Protein AF-A0A3D4QQ35-F1 (afdb_monomer_lite)

Secondary structure (DSSP, 8-state):
----SSPPP--TT---HHHHHHHHHHHTSPEEEEEE--HHHHHHHHHHHHHHH-PEEEEE-SSSEEEEE--TTTS-HHHHHHHHHHHHHHS-GGG--SEEE-

Sequence (102 aa):
GIQLEDSFPVYPNGFPPEVMDAFHQAVNNYSLWNKPASGSEIINVLGDEHVKTGKVIVYTSADSVFQIAAHEDIIPLDDLYRYCKAARNILQGKHGVGRVIA

pLDDT: mean 92.41, std 8.76, range [55.41, 98.0]

Structure (mmCIF, N/CA/C/O backbone):
data_AF-A0A3D4QQ35-F1
#
_entry.id   AF-A0A3D4QQ35-F1
#
loop_
_atom_site.group_PDB
_atom_site.id
_atom_site.type_symbol
_atom_site.label_atom_id
_atom_site.label_alt_id
_atom_site.label_comp_id
_atom_site.label_asym_id
_atom_site.label_entity_id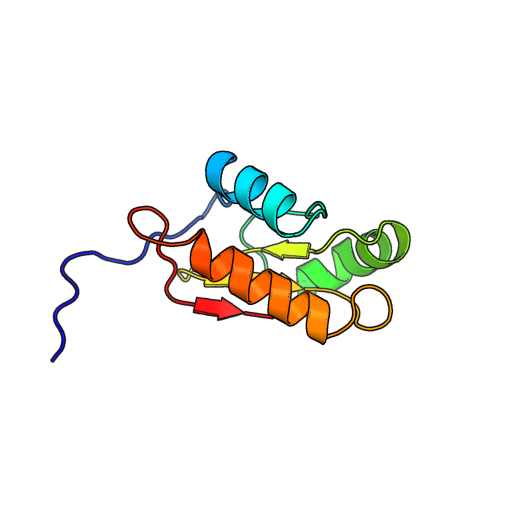
_atom_site.label_seq_id
_atom_site.pdbx_PDB_ins_code
_atom_site.Cartn_x
_atom_site.Cartn_y
_atom_site.Cartn_z
_atom_site.occupancy
_atom_site.B_iso_or_equiv
_atom_site.auth_seq_id
_atom_site.auth_comp_id
_atom_site.auth_asym_id
_atom_site.auth_atom_id
_atom_site.pdbx_PDB_model_num
ATOM 1 N N . GLY A 1 1 ? 14.303 -20.634 -21.498 1.00 55.41 1 GLY A N 1
ATOM 2 C CA . GLY A 1 1 ? 14.208 -19.678 -20.380 1.00 55.41 1 GLY A CA 1
ATOM 3 C C . GLY A 1 1 ? 13.535 -18.431 -20.894 1.00 55.41 1 GLY A C 1
ATOM 4 O O . GLY A 1 1 ? 13.768 -18.092 -22.045 1.00 55.41 1 GLY A O 1
ATOM 5 N N . ILE A 1 2 ? 12.668 -17.803 -20.105 1.00 61.53 2 ILE A N 1
ATOM 6 C CA . ILE A 1 2 ? 12.076 -16.514 -20.482 1.00 61.53 2 ILE A CA 1
ATOM 7 C C . ILE A 1 2 ? 13.148 -15.449 -20.231 1.00 61.53 2 ILE A C 1
ATOM 9 O O . ILE A 1 2 ? 13.636 -15.336 -19.109 1.00 61.53 2 ILE A O 1
ATOM 13 N N . GLN A 1 3 ? 13.555 -14.733 -21.278 1.00 55.59 3 GLN A N 1
ATOM 14 C CA . GLN A 1 3 ? 14.488 -13.616 -21.179 1.00 55.59 3 GLN A CA 1
ATOM 15 C C . GLN A 1 3 ? 13.666 -12.353 -20.926 1.00 55.59 3 GLN A C 1
ATOM 17 O O . GLN A 1 3 ? 12.921 -11.912 -21.794 1.00 55.59 3 GLN A O 1
ATOM 22 N N . LEU A 1 4 ? 13.741 -11.828 -19.704 1.00 61.91 4 LEU A N 1
ATOM 23 C CA . LEU A 1 4 ? 13.245 -10.490 -19.399 1.00 61.91 4 LEU A CA 1
ATOM 24 C C . LEU A 1 4 ? 14.259 -9.499 -19.974 1.00 61.91 4 LEU A C 1
ATOM 26 O O . LEU A 1 4 ? 15.436 -9.563 -19.624 1.00 61.91 4 LEU A O 1
ATOM 30 N N . GLU A 1 5 ? 13.814 -8.643 -20.892 1.00 63.19 5 GLU A N 1
ATOM 31 C CA . GLU A 1 5 ? 14.663 -7.608 -21.499 1.00 63.19 5 GLU A CA 1
ATOM 32 C C . GLU A 1 5 ? 15.007 -6.502 -20.489 1.00 63.19 5 GLU A C 1
ATOM 34 O O . GLU A 1 5 ? 16.111 -5.965 -20.531 1.00 63.19 5 GLU A O 1
ATOM 39 N N . ASP A 1 6 ? 14.120 -6.262 -19.515 1.00 65.25 6 ASP A N 1
ATOM 40 C CA . ASP A 1 6 ? 14.273 -5.245 -18.477 1.00 65.25 6 ASP A CA 1
ATOM 41 C C . ASP A 1 6 ? 14.211 -5.840 -17.061 1.00 65.25 6 ASP A C 1
ATOM 43 O O . ASP A 1 6 ? 13.337 -6.647 -16.725 1.00 65.25 6 ASP A O 1
ATOM 47 N N . SER A 1 7 ? 15.133 -5.400 -16.203 1.00 77.38 7 SER A N 1
ATOM 48 C CA . SER A 1 7 ? 15.113 -5.692 -14.766 1.00 77.38 7 SER A CA 1
ATOM 49 C C . SER A 1 7 ? 13.973 -4.944 -14.076 1.00 77.38 7 SER A C 1
ATOM 51 O O . SER A 1 7 ? 13.727 -3.772 -14.360 1.00 77.38 7 SER A O 1
ATOM 53 N N . PHE A 1 8 ? 13.314 -5.583 -13.108 1.00 82.06 8 PHE A N 1
ATOM 54 C CA . PHE A 1 8 ? 12.272 -4.914 -12.332 1.00 82.06 8 PHE A CA 1
ATOM 55 C C . PHE A 1 8 ? 12.849 -3.755 -11.483 1.00 82.06 8 PHE A C 1
ATOM 57 O O . PHE A 1 8 ? 13.857 -3.956 -10.798 1.00 82.06 8 PHE A O 1
ATOM 64 N N . PRO A 1 9 ? 12.223 -2.560 -11.473 1.00 85.88 9 PRO A N 1
ATOM 65 C CA . PRO A 1 9 ? 12.646 -1.422 -10.662 1.00 85.88 9 PRO A CA 1
ATOM 66 C C . PRO A 1 9 ? 12.568 -1.708 -9.161 1.00 85.88 9 PRO A C 1
ATOM 68 O O . PRO A 1 9 ? 11.631 -2.343 -8.672 1.00 85.88 9 PRO A O 1
ATOM 71 N N . VAL A 1 10 ? 13.527 -1.158 -8.421 1.00 89.44 10 VAL A N 1
ATOM 72 C CA . VAL A 1 10 ? 13.541 -1.115 -6.952 1.00 89.44 10 VAL A CA 1
ATOM 73 C C . VAL A 1 10 ? 13.353 0.320 -6.466 1.00 89.44 10 VAL A C 1
ATOM 75 O O . VAL A 1 10 ? 13.680 1.274 -7.174 1.00 89.44 10 VAL A O 1
ATOM 78 N N . TYR A 1 11 ? 12.846 0.478 -5.244 1.00 92.25 11 TYR A N 1
ATOM 79 C CA . TYR A 1 11 ? 12.417 1.773 -4.705 1.00 92.25 11 TYR A CA 1
ATOM 80 C C . TYR A 1 11 ? 13.086 2.086 -3.355 1.00 92.25 11 TYR A C 1
ATOM 82 O O . TYR A 1 11 ? 12.408 2.161 -2.329 1.00 92.25 11 TYR A O 1
ATOM 90 N N . PRO A 1 12 ? 14.416 2.313 -3.315 1.00 90.56 12 PRO A N 1
ATOM 91 C CA . PRO A 1 12 ? 15.158 2.524 -2.065 1.00 90.56 12 PRO A CA 1
ATOM 92 C C . PRO A 1 12 ? 14.713 3.774 -1.289 1.00 90.56 12 PRO A C 1
ATOM 94 O O . PRO A 1 12 ? 14.861 3.838 -0.073 1.00 90.56 12 PRO A O 1
ATOM 97 N N . ASN A 1 13 ? 14.133 4.755 -1.984 1.00 92.75 13 ASN A N 1
ATOM 98 C CA . ASN A 1 13 ? 13.611 5.988 -1.392 1.00 92.75 13 ASN A CA 1
ATOM 99 C C . ASN A 1 13 ? 12.077 6.018 -1.322 1.00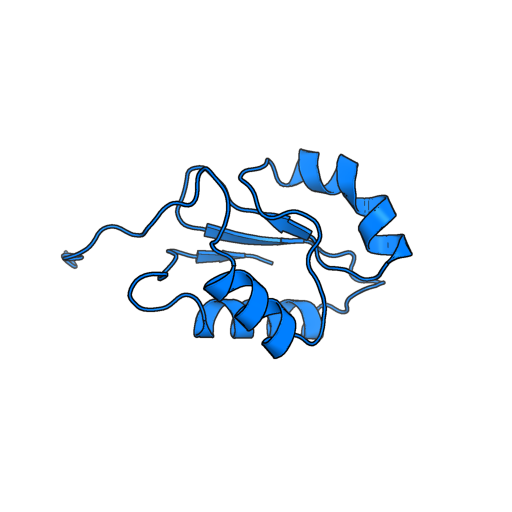 92.75 13 ASN A C 1
ATOM 101 O O . ASN A 1 13 ? 11.514 7.064 -1.004 1.00 92.75 13 ASN A O 1
ATOM 105 N N . GLY A 1 14 ? 11.412 4.895 -1.616 1.00 93.62 14 GLY A N 1
ATOM 106 C CA . GLY A 1 14 ? 9.963 4.838 -1.776 1.00 93.62 14 GLY A CA 1
ATOM 107 C C . GLY A 1 14 ? 9.488 4.952 -3.216 1.00 93.62 14 GLY A C 1
ATOM 108 O O . GLY A 1 14 ? 10.262 5.236 -4.135 1.00 93.62 14 GLY A O 1
ATOM 109 N N . PHE A 1 15 ? 8.191 4.726 -3.403 1.00 96.00 15 PHE A N 1
ATOM 110 C CA . PHE A 1 15 ? 7.521 4.928 -4.678 1.00 96.00 15 PHE A CA 1
ATOM 111 C C . PHE A 1 15 ? 7.390 6.429 -4.974 1.00 96.00 15 PHE A C 1
ATOM 113 O O . PHE A 1 15 ? 7.174 7.224 -4.055 1.00 96.00 15 PHE A O 1
ATOM 120 N N . PRO A 1 16 ? 7.517 6.854 -6.238 1.00 95.75 16 PRO A N 1
ATOM 121 C CA . PRO A 1 16 ? 7.365 8.258 -6.591 1.00 95.75 16 PRO A CA 1
ATOM 122 C C . PRO A 1 16 ? 5.918 8.737 -6.367 1.00 95.75 16 PRO A C 1
ATOM 124 O O . PRO A 1 16 ? 4.994 7.916 -6.387 1.00 95.75 16 PRO A O 1
ATOM 127 N N . PRO A 1 17 ? 5.696 10.058 -6.213 1.00 95.31 17 PRO A N 1
ATOM 128 C CA . PRO A 1 17 ? 4.362 10.625 -6.012 1.00 95.31 17 PRO A CA 1
ATOM 129 C C . PRO A 1 17 ? 3.351 10.186 -7.073 1.00 95.31 17 PRO A C 1
ATOM 131 O O . PRO A 1 17 ? 2.251 9.797 -6.726 1.00 95.31 17 PRO A O 1
ATOM 134 N N . GLU A 1 18 ? 3.752 10.102 -8.347 1.00 95.25 18 GLU A N 1
ATOM 135 C CA . GLU A 1 18 ? 2.866 9.665 -9.440 1.00 95.25 18 GLU A CA 1
ATOM 136 C C . GLU A 1 18 ? 2.248 8.269 -9.220 1.00 95.25 18 GLU A C 1
ATOM 138 O O . GLU A 1 18 ? 1.099 8.038 -9.592 1.00 95.25 18 GLU A O 1
ATOM 143 N N . VAL A 1 19 ? 2.977 7.349 -8.577 1.00 96.00 19 VAL A N 1
ATOM 144 C CA . VAL A 1 19 ? 2.479 6.006 -8.239 1.00 96.00 19 VAL A CA 1
ATOM 145 C C . VAL A 1 19 ? 1.569 6.067 -7.018 1.00 96.00 19 VAL A C 1
ATOM 147 O O . VAL A 1 19 ? 0.497 5.464 -7.015 1.00 96.00 19 VAL A O 1
ATOM 150 N N . MET A 1 20 ? 1.995 6.788 -5.980 1.00 97.44 20 MET A N 1
ATOM 151 C CA . MET A 1 20 ? 1.260 6.852 -4.717 1.00 97.44 20 MET A CA 1
ATOM 152 C C . MET A 1 20 ? -0.040 7.641 -4.842 1.00 97.44 20 MET A C 1
ATOM 154 O O . MET A 1 20 ? -1.058 7.185 -4.336 1.00 97.44 20 MET A O 1
ATOM 158 N N . ASP A 1 21 ? -0.035 8.753 -5.573 1.00 97.44 21 ASP A N 1
ATOM 159 C CA . ASP A 1 21 ? -1.217 9.572 -5.829 1.00 97.44 21 ASP A CA 1
ATOM 160 C C . ASP A 1 21 ? -2.249 8.783 -6.643 1.00 97.44 21 ASP A C 1
ATOM 162 O O . ASP A 1 21 ? -3.432 8.761 -6.297 1.00 97.44 21 ASP A O 1
ATOM 166 N N . ALA A 1 22 ? -1.805 8.064 -7.682 1.00 96.88 22 ALA A N 1
ATOM 167 C CA . ALA A 1 22 ? -2.671 7.178 -8.457 1.00 96.88 22 ALA A CA 1
ATOM 168 C C . ALA A 1 22 ? -3.249 6.053 -7.585 1.00 96.88 22 ALA A C 1
ATOM 170 O O . ALA A 1 22 ? -4.432 5.727 -7.694 1.00 96.88 22 ALA A O 1
ATOM 171 N N . PHE A 1 23 ? -2.433 5.479 -6.694 1.00 97.69 23 PHE A N 1
ATOM 172 C CA . PHE A 1 23 ? -2.882 4.455 -5.757 1.00 97.69 23 PHE A CA 1
ATOM 173 C C . PHE A 1 23 ? -3.933 5.011 -4.800 1.00 97.69 23 PHE A C 1
ATOM 175 O O . PHE A 1 23 ? -5.019 4.440 -4.727 1.00 97.69 23 PHE A O 1
ATOM 182 N N . HIS A 1 24 ? -3.667 6.145 -4.142 1.00 98.00 24 HIS A N 1
ATOM 183 C CA . HIS A 1 24 ? -4.594 6.782 -3.201 1.00 98.00 24 HIS A CA 1
ATOM 184 C C . HIS A 1 24 ? -5.937 7.116 -3.851 1.00 98.00 24 HIS A C 1
ATOM 186 O O . HIS A 1 24 ? -6.990 6.846 -3.273 1.00 98.00 24 HIS A O 1
ATOM 192 N N . GLN A 1 25 ? -5.910 7.631 -5.083 1.00 97.56 25 GLN A N 1
ATOM 193 C CA . GLN A 1 25 ? -7.119 7.895 -5.864 1.00 97.56 25 GLN A CA 1
ATOM 194 C C . GLN A 1 25 ? -7.890 6.610 -6.185 1.00 97.56 25 GLN A C 1
ATOM 196 O O . GLN A 1 25 ? -9.107 6.565 -6.010 1.00 97.56 25 GLN A O 1
ATOM 201 N N . ALA A 1 26 ? -7.202 5.550 -6.620 1.00 96.56 26 ALA A N 1
ATOM 202 C CA . ALA A 1 26 ? -7.838 4.291 -7.004 1.00 96.56 26 ALA A CA 1
ATOM 203 C C . ALA A 1 26 ? -8.483 3.555 -5.819 1.00 96.56 26 ALA A C 1
ATOM 205 O O . ALA A 1 26 ? -9.504 2.883 -5.986 1.00 96.56 26 ALA A O 1
ATOM 206 N N . VAL A 1 27 ? -7.897 3.666 -4.624 1.00 95.62 27 VAL A N 1
ATOM 207 C CA . VAL A 1 27 ? -8.406 2.996 -3.418 1.00 95.62 27 VAL A CA 1
ATOM 208 C C . VAL A 1 27 ? -9.341 3.869 -2.581 1.00 95.62 27 VAL A C 1
ATOM 210 O O . VAL A 1 27 ? -10.023 3.339 -1.704 1.00 95.62 27 VAL A O 1
ATOM 213 N N . ASN A 1 28 ? -9.418 5.172 -2.879 1.00 96.56 28 ASN A N 1
ATOM 214 C CA . ASN A 1 28 ? -10.111 6.183 -2.074 1.00 96.56 28 ASN A CA 1
ATOM 215 C C . ASN A 1 28 ? -9.676 6.144 -0.595 1.00 96.56 28 ASN A C 1
ATOM 217 O O . ASN A 1 28 ? -10.495 6.158 0.322 1.00 96.56 28 ASN A O 1
ATOM 221 N N . ASN A 1 29 ? -8.367 6.023 -0.376 1.00 95.88 29 ASN A N 1
ATOM 222 C CA . ASN A 1 29 ? -7.724 5.961 0.935 1.00 95.88 29 ASN A CA 1
ATOM 223 C C . ASN A 1 29 ? -6.290 6.503 0.810 1.00 95.88 29 ASN A C 1
ATOM 225 O O . ASN A 1 29 ? -5.729 6.548 -0.281 1.00 95.88 29 ASN A O 1
ATOM 229 N N . TYR A 1 30 ? -5.682 6.895 1.923 1.00 96.56 30 TYR A N 1
ATOM 230 C CA . TYR A 1 30 ? -4.291 7.328 1.980 1.00 96.56 30 TYR A CA 1
ATOM 231 C C . TYR A 1 30 ? -3.410 6.240 2.581 1.00 96.56 30 TYR A C 1
ATOM 233 O O . TYR A 1 30 ? -3.875 5.396 3.348 1.00 96.56 30 TYR A O 1
ATOM 241 N N . SER A 1 31 ? -2.117 6.293 2.267 1.00 96.25 31 SER A N 1
ATOM 242 C CA . SER A 1 31 ? -1.126 5.430 2.899 1.00 96.25 31 SER A CA 1
ATOM 243 C C . SER A 1 31 ? -0.362 6.146 4.005 1.00 96.25 31 SER A C 1
ATOM 245 O O . SER A 1 31 ? -0.002 7.320 3.900 1.00 96.25 31 SER A O 1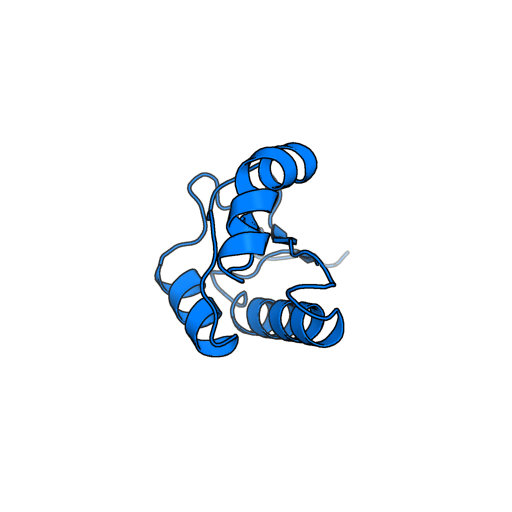
ATOM 247 N N . LEU A 1 32 ? -0.073 5.400 5.058 1.00 96.31 32 LEU A N 1
ATOM 248 C CA . LEU A 1 32 ? 1.004 5.659 5.989 1.00 96.31 32 LEU A CA 1
ATOM 249 C C . LEU A 1 32 ? 2.266 5.036 5.410 1.00 96.31 32 LEU A C 1
ATOM 251 O O . LEU A 1 32 ? 2.225 3.929 4.868 1.00 96.31 32 LEU A O 1
ATOM 255 N N . TRP A 1 33 ? 3.384 5.740 5.563 1.00 96.38 33 TRP A N 1
ATOM 256 C CA . TRP A 1 33 ? 4.670 5.328 5.009 1.00 96.38 33 TRP A CA 1
ATOM 257 C C . TRP A 1 33 ? 4.696 5.278 3.472 1.00 96.38 33 TRP A C 1
ATOM 259 O O . TRP A 1 33 ? 3.690 5.509 2.801 1.00 96.38 33 TRP A O 1
ATOM 269 N N . ASN A 1 34 ? 5.903 5.088 2.936 1.00 95.69 34 ASN A N 1
ATOM 270 C CA . ASN A 1 34 ? 6.211 4.872 1.519 1.00 95.69 34 ASN A CA 1
ATOM 271 C C . ASN A 1 34 ? 7.741 4.732 1.367 1.00 95.69 34 ASN A C 1
ATOM 273 O O . ASN A 1 34 ? 8.380 5.532 0.694 1.00 95.69 34 ASN A O 1
ATOM 277 N N . LYS A 1 35 ? 8.379 3.815 2.099 1.00 94.75 35 LYS A N 1
ATOM 278 C CA . LYS A 1 35 ? 9.836 3.577 2.044 1.00 94.75 35 LYS A CA 1
ATOM 279 C C . LYS A 1 35 ? 10.142 2.099 2.306 1.00 94.75 35 LYS A C 1
ATOM 281 O O . LYS A 1 35 ? 9.251 1.386 2.781 1.00 94.75 35 LYS A O 1
ATOM 286 N N . PRO A 1 36 ? 11.368 1.620 2.028 1.00 95.69 36 PRO A N 1
ATOM 287 C CA . PRO A 1 36 ? 11.772 0.283 2.438 1.00 95.69 36 PRO A CA 1
ATOM 288 C C . PRO A 1 36 ? 11.638 0.100 3.951 1.00 95.69 36 PRO A C 1
ATOM 290 O O . PRO A 1 36 ? 12.045 0.975 4.715 1.00 95.69 36 PRO A O 1
ATOM 293 N N . ALA A 1 37 ? 11.052 -1.016 4.373 1.00 94.19 37 ALA A N 1
ATOM 294 C CA . ALA A 1 37 ? 10.941 -1.384 5.780 1.00 94.19 37 ALA A CA 1
ATOM 295 C C . ALA A 1 37 ? 10.728 -2.894 5.935 1.00 94.19 37 ALA A C 1
ATOM 297 O O . ALA A 1 37 ? 10.244 -3.562 5.019 1.00 94.19 37 ALA A O 1
ATOM 298 N N . SER A 1 38 ? 11.049 -3.424 7.114 1.00 93.44 38 SER A N 1
ATOM 299 C CA . SER A 1 38 ? 10.584 -4.750 7.512 1.00 93.44 38 SER A CA 1
ATOM 300 C C . SER A 1 38 ? 9.091 -4.699 7.839 1.00 93.44 38 SER A C 1
ATOM 302 O O . SER A 1 38 ? 8.641 -3.793 8.544 1.00 93.44 38 SER A O 1
ATOM 304 N N . GLY A 1 39 ? 8.327 -5.688 7.368 1.00 91.00 39 GLY A N 1
ATOM 305 C CA . GLY A 1 39 ? 6.887 -5.772 7.625 1.00 91.00 39 GLY A CA 1
ATOM 306 C C . GLY A 1 39 ? 6.555 -5.842 9.116 1.00 91.00 39 GLY A C 1
ATOM 307 O O . GLY A 1 39 ? 5.688 -5.115 9.590 1.00 91.00 39 GLY A O 1
ATOM 308 N N . SER A 1 40 ? 7.297 -6.642 9.886 1.00 92.56 40 SER A N 1
ATOM 309 C CA . SER A 1 40 ? 7.090 -6.748 11.336 1.00 92.56 40 SER A CA 1
ATOM 310 C C . SER A 1 40 ? 7.402 -5.441 12.066 1.00 92.56 40 SER A C 1
ATOM 312 O O . SER A 1 40 ? 6.671 -5.047 12.970 1.00 92.56 40 SER A O 1
ATOM 314 N N . GLU A 1 41 ? 8.459 -4.737 11.660 1.00 94.06 41 GLU A N 1
ATOM 315 C CA . GLU A 1 41 ? 8.850 -3.472 12.284 1.00 94.06 41 GLU A CA 1
ATOM 316 C C . GLU A 1 41 ? 7.846 -2.363 11.974 1.00 94.06 41 GLU A C 1
ATOM 318 O O . GLU A 1 41 ? 7.399 -1.670 12.886 1.00 94.06 41 GLU A O 1
ATOM 323 N N . ILE A 1 42 ? 7.453 -2.202 10.706 1.00 95.19 42 ILE A N 1
ATOM 324 C CA . ILE A 1 42 ? 6.579 -1.095 10.313 1.00 95.19 42 ILE A CA 1
ATOM 325 C C . ILE A 1 42 ? 5.160 -1.259 10.859 1.00 95.19 42 ILE A C 1
ATOM 327 O O . ILE A 1 42 ? 4.542 -0.265 11.231 1.00 95.19 42 ILE A O 1
ATOM 331 N N . ILE A 1 43 ? 4.668 -2.497 10.976 1.00 94.38 43 ILE A N 1
ATOM 332 C CA . ILE A 1 43 ? 3.383 -2.788 11.620 1.00 94.38 43 ILE A CA 1
ATOM 333 C C . ILE A 1 43 ? 3.449 -2.451 13.112 1.00 94.38 43 ILE A C 1
ATOM 335 O O . ILE A 1 43 ? 2.532 -1.821 13.623 1.00 94.38 43 ILE A O 1
ATOM 339 N N . ASN A 1 44 ? 4.543 -2.779 13.806 1.00 95.38 44 ASN A N 1
ATOM 340 C CA . ASN A 1 44 ? 4.700 -2.410 15.217 1.00 95.38 44 ASN A CA 1
ATOM 341 C C . ASN A 1 44 ? 4.760 -0.887 15.427 1.00 95.38 44 ASN A C 1
ATOM 343 O O . ASN A 1 44 ? 4.286 -0.388 16.442 1.00 95.38 44 ASN A O 1
ATOM 347 N N . VAL A 1 45 ? 5.345 -0.144 14.482 1.00 95.94 45 VAL A N 1
ATOM 348 C CA . VAL A 1 45 ? 5.501 1.317 14.586 1.00 95.94 45 VAL A CA 1
ATOM 349 C C . VAL A 1 45 ? 4.235 2.072 14.170 1.00 95.94 45 VAL A C 1
ATOM 351 O O . VAL A 1 45 ? 3.893 3.075 14.791 1.00 95.94 45 VAL A O 1
ATOM 354 N N . LEU A 1 46 ? 3.552 1.627 13.111 1.00 97.38 46 LEU A N 1
ATOM 355 C CA . LEU A 1 46 ? 2.430 2.351 12.497 1.00 97.38 46 LEU A CA 1
ATOM 356 C C . LEU A 1 46 ? 1.074 1.664 12.667 1.00 97.38 46 LEU A C 1
ATOM 358 O O . LEU A 1 46 ? 0.069 2.236 12.255 1.00 97.38 46 LEU A O 1
ATOM 362 N N . GLY A 1 47 ? 1.015 0.479 13.274 1.00 95.94 47 GLY A N 1
ATOM 363 C CA . GLY A 1 47 ? -0.225 -0.275 13.474 1.00 95.94 47 GLY A CA 1
ATOM 364 C C . GLY A 1 47 ? -1.271 0.517 14.255 1.00 95.94 47 GLY A C 1
ATOM 365 O O . GLY A 1 47 ? -2.408 0.638 13.806 1.00 95.94 47 GLY A O 1
ATOM 366 N N . ASP A 1 48 ? -0.873 1.155 15.357 1.00 97.00 48 ASP A N 1
ATOM 367 C CA . ASP A 1 48 ? -1.775 1.997 16.151 1.00 97.00 48 ASP A CA 1
ATOM 368 C C . ASP A 1 48 ? -2.302 3.200 15.356 1.00 97.00 48 ASP A C 1
ATOM 370 O O . ASP A 1 48 ? -3.467 3.574 15.481 1.00 97.00 48 ASP A O 1
ATOM 374 N N . GLU A 1 49 ? -1.454 3.821 14.535 1.00 97.56 49 GLU A N 1
ATOM 375 C CA . GLU A 1 49 ? -1.847 4.958 13.696 1.00 97.56 49 GLU A CA 1
ATOM 376 C C . GLU A 1 49 ? -2.786 4.514 12.567 1.00 97.56 49 GLU A C 1
ATOM 378 O O . GLU A 1 49 ? -3.773 5.190 12.273 1.00 97.56 49 GLU A O 1
ATOM 383 N N . HIS A 1 50 ? -2.526 3.350 11.970 1.00 97.25 50 HIS A N 1
ATOM 384 C CA . HIS A 1 50 ? -3.413 2.715 11.002 1.00 97.25 50 HIS A CA 1
ATOM 385 C C . HIS A 1 50 ? -4.796 2.465 11.613 1.00 97.25 50 HIS A C 1
ATOM 387 O O . HIS A 1 50 ? -5.795 2.888 11.036 1.00 97.25 50 HIS A O 1
ATOM 393 N N . VAL A 1 51 ? -4.860 1.861 12.803 1.00 97.12 51 VAL A N 1
ATOM 394 C CA . VAL A 1 51 ? -6.125 1.583 13.503 1.00 97.12 51 VAL A CA 1
ATOM 395 C C . VAL A 1 51 ? -6.882 2.871 13.835 1.00 97.12 51 VAL A C 1
ATOM 397 O O . VAL A 1 51 ? -8.100 2.926 13.684 1.00 97.12 51 VAL A O 1
ATOM 400 N N . LYS A 1 52 ? -6.177 3.936 14.233 1.00 97.25 52 LYS A N 1
ATOM 401 C CA . LYS A 1 52 ? -6.791 5.240 14.541 1.00 97.25 52 LYS A CA 1
ATOM 402 C C . LYS A 1 52 ? -7.304 5.981 13.307 1.00 97.25 52 LYS A C 1
ATOM 404 O O . LYS A 1 52 ? -8.303 6.688 13.403 1.00 97.25 52 LYS A O 1
ATOM 409 N N . THR A 1 53 ? -6.600 5.885 12.178 1.00 97.44 53 THR A N 1
ATOM 410 C CA . THR A 1 53 ? -6.861 6.727 10.995 1.00 97.44 53 THR A CA 1
ATOM 411 C C . THR A 1 53 ? -7.562 6.008 9.847 1.00 97.44 53 THR A C 1
ATOM 413 O O . THR A 1 53 ? -8.096 6.675 8.964 1.00 97.44 53 THR A O 1
ATOM 416 N N . GLY A 1 54 ? -7.531 4.676 9.814 1.00 96.00 54 GLY A N 1
ATOM 417 C CA . GLY A 1 54 ? -8.010 3.864 8.694 1.00 96.00 54 GLY A CA 1
ATOM 418 C C . GLY A 1 54 ? -7.097 3.868 7.462 1.00 96.00 54 GLY A C 1
ATOM 419 O O . GLY A 1 54 ? -7.450 3.291 6.435 1.00 96.00 54 GLY A O 1
ATOM 420 N N . LYS A 1 55 ? -5.924 4.510 7.529 1.00 97.69 55 LYS A N 1
ATOM 421 C CA . LYS A 1 55 ? -4.983 4.620 6.403 1.00 97.69 55 LYS A CA 1
ATOM 422 C C . LYS A 1 55 ? -4.118 3.374 6.283 1.00 97.69 55 LYS A C 1
ATOM 424 O O . LYS A 1 55 ? -3.465 3.010 7.254 1.00 97.69 55 LYS A O 1
ATOM 429 N N . VAL A 1 56 ? -4.058 2.743 5.111 1.00 96.94 56 VAL A N 1
ATOM 430 C CA . VAL A 1 56 ? -3.212 1.552 4.865 1.00 96.94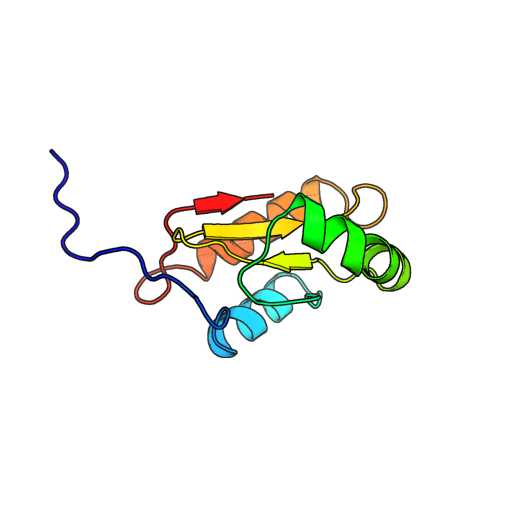 56 VAL A CA 1
ATOM 431 C C . VAL A 1 56 ? -1.732 1.841 5.111 1.00 96.94 56 VAL A C 1
ATOM 433 O O . VAL A 1 56 ? -1.284 2.958 4.895 1.00 96.94 56 VAL A O 1
ATOM 436 N N . ILE A 1 57 ? -0.933 0.847 5.486 1.00 97.81 57 ILE A N 1
ATOM 437 C CA . ILE A 1 57 ? 0.526 0.996 5.555 1.00 97.81 57 ILE 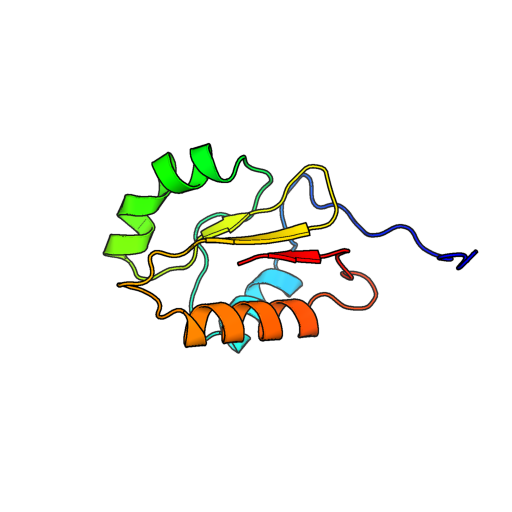A CA 1
ATOM 438 C C . ILE A 1 57 ? 1.118 0.491 4.239 1.00 97.81 57 ILE A C 1
ATOM 440 O O . ILE A 1 57 ? 0.918 -0.668 3.885 1.00 97.81 57 ILE A O 1
ATOM 444 N N . VAL A 1 58 ? 1.852 1.339 3.513 1.00 97.69 58 VAL A N 1
ATOM 445 C CA . VAL A 1 58 ? 2.527 0.949 2.263 1.00 97.69 58 VAL A CA 1
ATOM 446 C C . VAL A 1 58 ? 4.035 0.972 2.448 1.00 97.69 58 VAL A C 1
ATOM 448 O O . VAL A 1 58 ? 4.621 1.974 2.860 1.00 97.69 58 VAL A O 1
ATOM 451 N N . TYR A 1 59 ? 4.684 -0.134 2.098 1.00 96.75 59 TYR A N 1
ATOM 452 C CA . TYR A 1 59 ? 6.131 -0.275 2.195 1.00 96.75 59 TYR A CA 1
ATOM 453 C C . TYR A 1 59 ? 6.687 -1.161 1.077 1.00 96.75 59 TYR A C 1
ATOM 455 O O . TYR A 1 59 ? 5.969 -1.852 0.352 1.00 96.75 59 TYR A O 1
ATOM 463 N N . THR A 1 60 ? 8.002 -1.111 0.911 1.00 95.50 60 THR A N 1
ATOM 464 C CA . THR A 1 60 ? 8.741 -1.933 -0.054 1.00 95.50 60 THR A CA 1
ATOM 465 C C . THR A 1 60 ? 9.925 -2.608 0.640 1.00 95.50 60 THR A C 1
ATOM 467 O O . THR A 1 60 ? 10.084 -2.489 1.855 1.00 95.50 60 THR A O 1
ATOM 470 N N . SER A 1 61 ? 10.733 -3.348 -0.109 1.00 91.12 61 SER A N 1
ATOM 471 C CA . SER A 1 61 ? 11.926 -4.037 0.381 1.00 91.12 61 SER A CA 1
ATOM 472 C C . SER A 1 61 ? 13.109 -3.748 -0.552 1.00 91.12 61 SER A C 1
ATOM 474 O O . SER A 1 61 ? 13.021 -2.903 -1.442 1.00 91.12 61 SER A O 1
ATOM 476 N N . ALA A 1 62 ? 14.228 -4.438 -0.342 1.00 87.81 62 ALA A N 1
ATOM 477 C CA . ALA A 1 62 ? 15.343 -4.453 -1.286 1.00 87.81 62 ALA A CA 1
ATOM 478 C C . ALA A 1 62 ? 14.947 -5.082 -2.638 1.00 87.81 62 ALA A C 1
ATOM 480 O O . ALA A 1 62 ? 15.516 -4.732 -3.670 1.00 87.81 62 ALA A O 1
ATOM 481 N N . ASP A 1 63 ? 13.951 -5.972 -2.631 1.00 88.75 63 ASP A N 1
ATOM 482 C CA . ASP A 1 63 ? 13.369 -6.564 -3.833 1.00 88.75 63 ASP A CA 1
ATOM 483 C C . ASP A 1 63 ? 12.295 -5.664 -4.461 1.00 88.75 63 ASP A C 1
ATOM 485 O O . ASP A 1 63 ? 11.659 -4.846 -3.794 1.00 88.75 63 ASP A O 1
ATOM 489 N N . SER A 1 64 ? 12.020 -5.882 -5.750 1.00 90.38 64 SER A N 1
ATOM 490 C CA . SER A 1 64 ? 10.943 -5.205 -6.477 1.00 90.38 64 SER A CA 1
ATOM 491 C C . SER A 1 64 ? 9.557 -5.703 -6.043 1.00 90.38 64 SER A C 1
ATOM 493 O O . SER A 1 64 ? 8.944 -6.569 -6.680 1.00 90.38 64 SER A O 1
ATOM 495 N N . VAL A 1 65 ? 9.070 -5.178 -4.917 1.00 95.06 65 VAL A N 1
ATOM 496 C CA . VAL A 1 65 ? 7.768 -5.525 -4.334 1.00 95.06 65 VAL A CA 1
ATOM 497 C C . VAL A 1 65 ? 7.006 -4.296 -3.850 1.00 95.06 65 VAL A C 1
ATOM 499 O O . VAL A 1 65 ? 7.601 -3.334 -3.366 1.00 95.06 65 VAL A O 1
ATOM 502 N N . PHE A 1 66 ? 5.679 -4.353 -3.931 1.00 96.31 66 PHE A N 1
ATOM 503 C CA . PHE A 1 66 ? 4.768 -3.397 -3.300 1.00 96.31 66 PHE A CA 1
ATOM 504 C C . PHE A 1 66 ? 3.964 -4.127 -2.230 1.00 96.31 66 PHE A C 1
ATOM 506 O O . PHE A 1 66 ? 3.273 -5.095 -2.543 1.00 96.31 66 PHE A O 1
ATOM 513 N N . GLN A 1 67 ? 4.080 -3.702 -0.976 1.00 97.12 67 GLN A N 1
ATOM 514 C CA . GLN A 1 67 ? 3.464 -4.383 0.159 1.00 97.12 67 GLN A CA 1
ATOM 515 C C . GLN A 1 67 ? 2.471 -3.443 0.832 1.00 97.12 67 GLN A C 1
ATOM 517 O O . GLN A 1 67 ? 2.791 -2.280 1.093 1.00 97.12 67 GLN A O 1
ATOM 522 N N . ILE A 1 68 ? 1.274 -3.955 1.095 1.00 96.81 68 ILE A N 1
ATOM 523 C CA . ILE A 1 68 ? 0.212 -3.253 1.807 1.00 96.81 68 ILE A CA 1
ATOM 524 C C . ILE A 1 68 ? -0.018 -4.014 3.103 1.00 96.81 68 ILE A C 1
ATOM 526 O O . ILE A 1 68 ? -0.185 -5.220 3.056 1.00 96.81 68 ILE A O 1
ATOM 530 N N . ALA A 1 69 ? -0.026 -3.328 4.240 1.00 96.19 69 ALA A N 1
ATOM 531 C CA . ALA A 1 69 ? -0.447 -3.902 5.511 1.00 96.19 69 ALA A CA 1
ATOM 532 C C . ALA A 1 69 ? -1.642 -3.121 6.061 1.00 96.19 69 ALA A C 1
ATOM 534 O O . ALA A 1 69 ? -1.667 -1.885 6.033 1.00 96.19 69 ALA A O 1
ATOM 535 N N . ALA A 1 70 ? -2.630 -3.853 6.562 1.00 96.38 70 ALA A N 1
ATOM 536 C CA . ALA A 1 70 ? -3.805 -3.306 7.217 1.00 96.38 70 ALA A CA 1
ATOM 537 C C . ALA A 1 70 ? -4.350 -4.307 8.240 1.00 96.38 70 ALA A C 1
ATOM 539 O O . ALA A 1 70 ? -4.181 -5.514 8.092 1.00 96.38 70 ALA A O 1
ATOM 540 N N . HIS A 1 71 ? -5.005 -3.796 9.275 1.00 96.25 71 HIS A N 1
ATOM 541 C CA . HIS A 1 71 ? -5.738 -4.592 10.244 1.00 96.25 71 HIS A CA 1
ATOM 542 C C . HIS A 1 71 ? -7.122 -4.934 9.677 1.00 96.25 71 HIS A C 1
ATOM 544 O O . HIS A 1 71 ? -7.847 -4.034 9.249 1.00 96.25 71 HIS A O 1
ATOM 550 N N . GLU A 1 72 ? -7.509 -6.210 9.704 1.00 94.81 72 GLU A N 1
ATOM 551 C CA . GLU A 1 72 ? -8.724 -6.710 9.032 1.00 94.81 72 GLU A CA 1
ATOM 552 C C . GLU A 1 72 ? -10.025 -6.092 9.574 1.00 94.81 72 GLU A C 1
ATOM 554 O O . GLU A 1 72 ? -10.944 -5.818 8.806 1.00 94.81 72 GLU A O 1
ATOM 559 N N . ASP A 1 73 ? -10.082 -5.790 10.875 1.00 95.50 73 ASP A N 1
ATOM 560 C CA . ASP A 1 73 ? -11.234 -5.097 11.483 1.00 95.50 73 ASP A CA 1
ATOM 561 C C . ASP A 1 73 ? -11.404 -3.640 11.011 1.00 95.50 73 ASP A C 1
ATOM 563 O O . ASP A 1 73 ? -12.468 -3.049 11.186 1.00 95.50 73 ASP A O 1
ATOM 567 N N . ILE A 1 74 ? -10.354 -3.041 10.438 1.00 96.88 74 ILE A N 1
ATOM 568 C CA . ILE A 1 74 ? -10.349 -1.651 9.956 1.00 96.88 74 ILE A CA 1
ATOM 569 C C . ILE A 1 74 ? -10.536 -1.615 8.445 1.00 96.88 74 ILE A C 1
ATOM 571 O O . ILE A 1 74 ? -11.302 -0.804 7.927 1.00 96.88 74 ILE A O 1
ATOM 575 N N . ILE A 1 75 ? -9.832 -2.499 7.740 1.00 96.31 75 ILE A N 1
ATOM 576 C CA . ILE A 1 75 ? -9.926 -2.666 6.295 1.00 96.31 75 ILE A CA 1
ATOM 577 C C . ILE A 1 75 ? -10.223 -4.139 6.036 1.00 96.31 75 ILE A C 1
ATOM 579 O O . ILE A 1 75 ? -9.311 -4.963 6.148 1.00 96.31 75 ILE A O 1
ATOM 583 N N . PRO A 1 76 ? -11.475 -4.475 5.678 1.00 96.44 76 PRO A N 1
ATOM 584 C CA . PRO A 1 76 ? -11.859 -5.847 5.401 1.00 96.44 76 PRO A CA 1
ATOM 585 C C . PRO A 1 76 ? -10.981 -6.471 4.318 1.00 96.44 76 PRO A C 1
ATOM 587 O O . PRO A 1 76 ? -10.540 -5.800 3.381 1.00 96.44 76 PRO A O 1
ATOM 590 N N . LEU A 1 77 ? -10.786 -7.784 4.406 1.00 94.81 77 LEU A N 1
ATOM 591 C CA . LEU A 1 77 ? -9.918 -8.530 3.496 1.00 94.81 77 LEU A CA 1
ATOM 592 C C . LEU A 1 77 ? -10.276 -8.325 2.009 1.00 94.81 77 LEU A C 1
ATOM 594 O O . LEU A 1 77 ? -9.389 -8.197 1.165 1.00 94.81 77 LEU A O 1
ATOM 598 N N . ASP A 1 78 ? -11.568 -8.215 1.686 1.00 95.44 78 ASP A N 1
ATOM 599 C CA . ASP A 1 78 ? -12.040 -7.941 0.323 1.00 95.44 78 ASP A CA 1
ATOM 600 C C . ASP A 1 78 ? -11.566 -6.577 -0.206 1.00 95.44 78 ASP A C 1
ATOM 602 O O . ASP A 1 78 ? -11.176 -6.455 -1.374 1.00 95.44 78 ASP A O 1
ATOM 606 N N . ASP A 1 79 ? -11.547 -5.555 0.654 1.00 96.12 79 ASP A N 1
ATOM 607 C CA . ASP A 1 79 ? -11.017 -4.235 0.317 1.00 96.12 79 ASP A CA 1
ATOM 608 C C . ASP A 1 79 ? -9.496 -4.266 0.194 1.00 96.12 79 ASP A C 1
ATOM 610 O O . ASP A 1 79 ? -8.955 -3.721 -0.769 1.00 96.12 79 ASP A O 1
ATOM 614 N N . LEU A 1 80 ? -8.802 -4.973 1.088 1.00 95.56 80 LEU A N 1
ATOM 615 C CA . LEU A 1 80 ? -7.356 -5.155 0.986 1.00 95.56 80 LEU A CA 1
ATOM 616 C C . LEU A 1 80 ? -6.974 -5.817 -0.352 1.00 95.56 80 LEU A C 1
ATOM 618 O O . LEU A 1 80 ? -6.102 -5.324 -1.072 1.00 95.56 80 LEU A O 1
ATOM 622 N N . TYR A 1 81 ? -7.695 -6.860 -0.772 1.00 95.44 81 TYR A N 1
ATOM 623 C CA . TYR A 1 81 ? -7.496 -7.477 -2.085 1.00 95.44 81 TYR A CA 1
ATOM 624 C C . TYR A 1 81 ? -7.839 -6.547 -3.248 1.00 95.44 81 TYR A C 1
ATOM 626 O O . TYR A 1 81 ? -7.153 -6.567 -4.280 1.00 95.44 81 TYR A O 1
ATOM 634 N N . ARG A 1 82 ? -8.872 -5.710 -3.113 1.00 96.75 82 ARG A N 1
ATOM 635 C CA . ARG A 1 82 ? -9.183 -4.666 -4.098 1.00 96.75 82 ARG A CA 1
ATOM 636 C C . ARG A 1 82 ? -8.029 -3.671 -4.222 1.00 96.75 82 ARG A C 1
ATOM 638 O O . ARG A 1 82 ? -7.676 -3.301 -5.343 1.00 96.75 82 ARG A O 1
ATOM 645 N N . TYR A 1 83 ? -7.395 -3.299 -3.114 1.00 97.19 83 TYR A N 1
ATOM 646 C CA . TYR A 1 83 ? -6.247 -2.394 -3.105 1.00 97.19 83 TYR A CA 1
ATOM 647 C C . TYR A 1 83 ? -5.025 -3.023 -3.772 1.00 97.19 83 TYR A C 1
ATOM 649 O O . TYR A 1 83 ? -4.393 -2.381 -4.609 1.00 97.19 83 TYR A O 1
ATOM 657 N N . CYS A 1 84 ? -4.736 -4.299 -3.505 1.00 96.19 84 CYS A N 1
ATOM 658 C CA . CYS A 1 84 ? -3.662 -5.018 -4.193 1.00 96.19 84 CYS A CA 1
ATOM 659 C C . CYS A 1 84 ? -3.890 -5.084 -5.709 1.00 96.19 84 CYS A C 1
ATOM 661 O O . CYS A 1 84 ? -2.958 -4.874 -6.488 1.00 96.19 84 CYS A O 1
ATOM 663 N N . LYS A 1 85 ? -5.131 -5.331 -6.153 1.00 96.31 85 LYS A N 1
ATOM 664 C CA . LYS A 1 85 ? -5.484 -5.316 -7.583 1.00 96.31 85 LYS A CA 1
ATOM 665 C C . LYS A 1 85 ? -5.295 -3.928 -8.198 1.00 96.31 85 LYS A C 1
ATOM 667 O O . LYS A 1 85 ? -4.734 -3.825 -9.286 1.00 96.31 85 LYS A O 1
ATOM 672 N N . ALA A 1 86 ? -5.709 -2.869 -7.501 1.00 96.62 86 ALA A N 1
ATOM 673 C CA . ALA A 1 86 ? -5.494 -1.493 -7.945 1.00 96.62 86 ALA A CA 1
ATOM 674 C C . ALA A 1 86 ? -3.996 -1.171 -8.075 1.00 96.62 86 ALA A C 1
ATOM 676 O O . ALA A 1 86 ? -3.557 -0.724 -9.134 1.00 96.62 86 ALA A O 1
ATOM 677 N N . ALA A 1 87 ? -3.195 -1.495 -7.055 1.00 96.25 87 ALA A N 1
ATOM 678 C CA . ALA A 1 87 ? -1.744 -1.332 -7.092 1.00 96.25 87 ALA A CA 1
ATOM 679 C C . ALA A 1 87 ? -1.114 -2.108 -8.259 1.00 96.25 87 ALA A C 1
ATOM 681 O O . ALA A 1 87 ? -0.275 -1.567 -8.975 1.00 96.25 87 ALA A O 1
ATOM 682 N N . ARG A 1 88 ? -1.558 -3.345 -8.524 1.00 95.56 88 ARG A N 1
ATOM 683 C CA . ARG A 1 88 ? -1.060 -4.139 -9.658 1.00 95.56 88 ARG A CA 1
ATOM 684 C C . ARG A 1 88 ? -1.386 -3.513 -11.016 1.00 95.56 88 ARG A C 1
ATOM 686 O O . ARG A 1 88 ? -0.596 -3.648 -11.947 1.00 95.56 88 ARG A O 1
ATOM 693 N N . ASN A 1 89 ? -2.524 -2.834 -11.136 1.00 94.94 89 ASN A N 1
ATOM 694 C CA . ASN A 1 89 ? -2.892 -2.128 -12.362 1.00 94.94 89 ASN A CA 1
ATOM 695 C C . ASN A 1 89 ? -2.048 -0.867 -12.591 1.00 94.94 89 ASN A C 1
ATOM 697 O O . ASN A 1 89 ? -1.750 -0.539 -13.735 1.00 94.94 89 ASN A O 1
ATOM 701 N N . ILE A 1 90 ? -1.636 -0.193 -11.517 1.00 95.06 90 ILE A N 1
ATOM 702 C CA . ILE A 1 90 ? -0.804 1.018 -11.570 1.00 95.06 90 ILE A CA 1
ATOM 703 C C . ILE A 1 90 ? 0.670 0.670 -11.817 1.00 95.06 90 ILE A C 1
ATOM 705 O O . ILE A 1 90 ? 1.351 1.321 -12.607 1.00 95.06 90 ILE A O 1
ATOM 709 N N . LEU A 1 91 ? 1.169 -0.374 -11.154 1.00 93.62 91 LEU A N 1
ATOM 710 C CA . LEU A 1 91 ? 2.562 -0.815 -11.211 1.00 93.62 91 LEU A CA 1
ATOM 711 C C . LEU A 1 91 ? 2.802 -1.689 -12.444 1.00 93.62 91 LEU A C 1
ATOM 713 O O . LEU A 1 91 ? 3.030 -2.899 -12.348 1.00 93.62 91 LEU A O 1
ATOM 717 N N . GLN A 1 92 ? 2.720 -1.050 -13.608 1.00 90.38 92 GLN A N 1
ATOM 718 C CA . GLN A 1 92 ? 2.994 -1.615 -14.926 1.00 90.38 92 GLN A CA 1
ATOM 719 C C . GLN A 1 92 ? 4.023 -0.750 -15.675 1.00 90.38 92 GLN A C 1
ATOM 721 O O . GLN A 1 92 ? 4.327 0.377 -15.275 1.00 90.38 92 GLN A O 1
ATOM 726 N N . GLY A 1 93 ? 4.588 -1.280 -16.765 1.00 89.06 93 GLY A N 1
ATOM 727 C CA . GLY A 1 93 ? 5.588 -0.577 -17.578 1.00 89.06 93 GLY A CA 1
ATOM 728 C C . GLY A 1 93 ? 6.798 -0.133 -16.749 1.00 89.06 93 GLY A C 1
ATOM 729 O O . GLY A 1 93 ? 7.391 -0.945 -16.041 1.00 89.06 93 GLY A O 1
ATOM 730 N N . LYS A 1 94 ? 7.119 1.170 -16.779 1.00 88.44 94 LYS A N 1
ATOM 731 C CA . LYS A 1 94 ? 8.262 1.767 -16.056 1.00 88.44 94 LYS A CA 1
ATOM 732 C C . LYS A 1 94 ? 8.220 1.569 -14.530 1.00 88.44 94 LYS A C 1
ATOM 734 O O . LYS A 1 94 ? 9.250 1.690 -13.874 1.00 88.44 94 LYS A O 1
ATOM 739 N N . HIS A 1 95 ? 7.041 1.292 -13.967 1.00 91.56 95 HIS A N 1
ATOM 740 C CA . HIS A 1 95 ? 6.850 1.022 -12.539 1.00 91.56 95 HIS A CA 1
ATOM 741 C C . HIS A 1 95 ? 6.497 -0.433 -12.238 1.00 91.56 95 HIS A C 1
ATOM 743 O O . HIS A 1 95 ? 6.025 -0.741 -11.146 1.00 91.56 95 HIS A O 1
ATOM 749 N N . GLY A 1 96 ? 6.673 -1.330 -13.208 1.00 88.25 96 GLY A N 1
ATOM 750 C CA . GLY A 1 96 ? 6.338 -2.736 -13.050 1.00 88.25 96 GLY A CA 1
ATOM 751 C C . GLY A 1 96 ? 7.085 -3.363 -11.883 1.00 88.25 96 GLY A C 1
ATOM 752 O O . GLY A 1 96 ? 8.273 -3.610 -12.004 1.00 88.25 96 GLY A O 1
ATOM 753 N N . VAL A 1 97 ? 6.415 -3.667 -10.771 1.00 89.81 97 VAL A N 1
ATOM 754 C CA . VAL A 1 97 ? 7.042 -4.453 -9.696 1.00 89.81 97 VAL A CA 1
ATOM 755 C C . VAL A 1 97 ? 6.883 -5.945 -9.950 1.00 89.81 97 VAL A C 1
ATOM 757 O O . VAL A 1 97 ? 5.911 -6.388 -10.577 1.00 89.81 97 VAL A O 1
ATOM 760 N N . GLY A 1 98 ? 7.812 -6.736 -9.418 1.00 86.50 98 GLY A N 1
ATOM 761 C CA . GLY A 1 98 ? 7.751 -8.192 -9.509 1.00 86.50 98 GLY A CA 1
ATOM 762 C C . GLY A 1 98 ? 6.518 -8.767 -8.807 1.00 86.50 98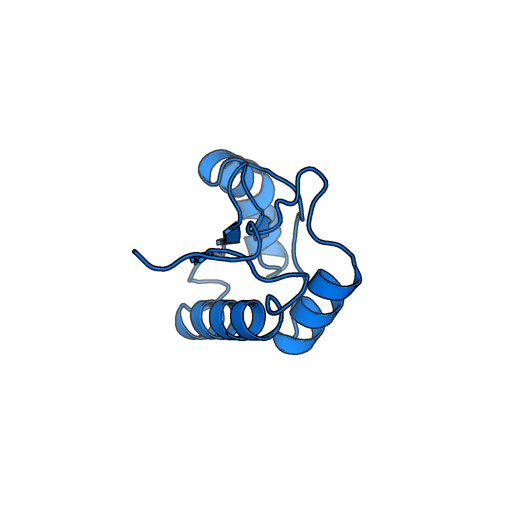 GLY A C 1
ATOM 763 O O . GLY A 1 98 ? 5.868 -9.665 -9.343 1.00 86.50 98 GLY A O 1
ATOM 764 N N . ARG A 1 99 ? 6.167 -8.247 -7.620 1.00 91.31 99 ARG A N 1
ATOM 765 C CA . ARG A 1 99 ? 5.023 -8.732 -6.822 1.00 91.31 99 ARG A CA 1
ATOM 766 C C . ARG A 1 99 ? 4.306 -7.613 -6.064 1.00 91.31 99 ARG A C 1
ATOM 768 O O . ARG A 1 99 ? 4.936 -6.665 -5.605 1.00 91.31 99 ARG A O 1
ATOM 775 N N . VAL A 1 100 ? 2.995 -7.777 -5.895 1.00 94.31 100 VAL A N 1
ATOM 776 C CA . VAL A 1 100 ? 2.166 -7.002 -4.960 1.00 94.31 100 VAL A CA 1
ATOM 777 C C . VAL A 1 100 ? 1.700 -7.955 -3.863 1.00 94.31 100 VAL A C 1
ATOM 779 O O . VAL A 1 100 ? 1.244 -9.052 -4.184 1.00 94.31 100 VAL A O 1
ATOM 782 N N . ILE A 1 101 ? 1.857 -7.569 -2.599 1.00 93.12 101 ILE A N 1
ATOM 783 C CA . ILE A 1 101 ? 1.615 -8.419 -1.426 1.00 93.12 101 ILE A CA 1
ATOM 784 C C . ILE A 1 101 ? 0.639 -7.699 -0.483 1.00 93.12 101 ILE A C 1
ATOM 786 O O . ILE A 1 101 ? 0.746 -6.482 -0.307 1.00 93.12 101 ILE A O 1
ATOM 790 N N . ALA A 1 102 ? -0.312 -8.465 0.053 1.00 87.00 102 ALA A N 1
ATOM 791 C CA . ALA A 1 102 ? -1.295 -8.076 1.064 1.00 87.00 102 ALA A CA 1
ATOM 792 C C . ALA A 1 102 ? -0.868 -8.599 2.439 1.00 87.00 102 ALA A C 1
ATOM 794 O O . ALA A 1 102 ? -0.232 -9.681 2.447 1.00 87.00 102 ALA A O 1
#

Radius of gyration: 13.48 Å; chains: 1; bounding box: 27×30×38 Å

Foldseek 3Di:
DDDDPDDADDCQPFDDPQLQVQLCVQLVAHEDDGHADDPVVVCVVCVVVCQVRVHWHWHDHRAQEIETDHDCVSQPPVSVVSSQVSSCVSCDDPNPGPYYYD